Protein AF-A0AAD9KZW6-F1 (afdb_monomer)

Structure (mmCIF, N/CA/C/O backbone):
data_AF-A0AAD9KZW6-F1
#
_entry.id   AF-A0AAD9KZW6-F1
#
loop_
_atom_site.group_PDB
_atom_site.id
_atom_site.type_symbol
_atom_site.label_atom_id
_atom_site.label_alt_id
_atom_site.label_comp_id
_atom_site.label_asym_id
_atom_site.label_entity_id
_atom_site.label_seq_id
_atom_site.pdbx_PDB_ins_code
_atom_site.Cartn_x
_atom_site.Cartn_y
_atom_site.Cartn_z
_atom_site.occupancy
_atom_site.B_iso_or_equiv
_atom_site.auth_seq_id
_atom_site.auth_comp_id
_atom_site.auth_asym_id
_atom_site.auth_atom_id
_atom_site.pdbx_PDB_model_num
ATOM 1 N N . MET A 1 1 ? 4.240 -12.630 -2.877 1.00 57.59 1 MET A N 1
ATOM 2 C CA . MET A 1 1 ? 5.620 -12.492 -3.397 1.00 57.59 1 MET A CA 1
ATOM 3 C C . MET A 1 1 ? 6.037 -13.660 -4.285 1.00 57.59 1 MET A C 1
ATOM 5 O O . MET A 1 1 ? 6.409 -13.390 -5.412 1.00 57.59 1 MET A O 1
ATOM 9 N N . TYR A 1 2 ? 5.871 -14.924 -3.866 1.00 52.66 2 TYR A N 1
ATOM 10 C CA . TYR A 1 2 ? 6.282 -16.113 -4.643 1.00 52.66 2 TYR A CA 1
ATOM 11 C C . TYR A 1 2 ? 5.782 -16.176 -6.105 1.00 52.66 2 TYR A C 1
ATOM 13 O O . TYR A 1 2 ? 6.495 -16.634 -6.984 1.00 52.66 2 TYR A O 1
ATOM 21 N N . LYS A 1 3 ? 4.562 -15.710 -6.407 1.00 53.62 3 LYS A N 1
ATOM 22 C CA . LYS A 1 3 ? 4.005 -15.772 -7.776 1.00 53.62 3 LYS A CA 1
ATOM 23 C C . LYS A 1 3 ? 4.554 -14.692 -8.725 1.00 53.62 3 LYS A C 1
ATOM 25 O O . LYS A 1 3 ? 4.632 -14.939 -9.920 1.00 53.62 3 LYS A O 1
ATOM 30 N N . ILE A 1 4 ? 4.956 -13.537 -8.182 1.00 57.50 4 ILE A N 1
ATOM 31 C CA . ILE A 1 4 ? 5.533 -12.412 -8.942 1.00 57.50 4 ILE A CA 1
ATOM 32 C C . ILE A 1 4 ? 6.993 -12.724 -9.284 1.00 57.50 4 ILE A C 1
ATOM 34 O O . ILE A 1 4 ? 7.413 -12.549 -10.417 1.00 57.50 4 ILE A O 1
ATOM 38 N N . THR A 1 5 ? 7.750 -13.272 -8.327 1.00 60.06 5 THR A N 1
ATOM 39 C CA . THR A 1 5 ? 9.163 -13.646 -8.520 1.00 60.06 5 THR A CA 1
ATOM 40 C C . THR A 1 5 ? 9.366 -14.791 -9.511 1.00 60.06 5 THR A C 1
ATOM 42 O O . THR A 1 5 ? 10.458 -14.946 -10.037 1.00 60.06 5 THR A O 1
ATOM 45 N N . ASN A 1 6 ? 8.327 -15.592 -9.758 1.00 63.62 6 ASN A N 1
ATOM 46 C CA . ASN A 1 6 ? 8.368 -16.743 -10.660 1.00 63.62 6 ASN A CA 1
ATOM 47 C C . ASN A 1 6 ? 7.667 -16.481 -12.011 1.00 63.62 6 ASN A C 1
ATOM 49 O O . ASN A 1 6 ? 7.383 -17.436 -12.726 1.00 63.62 6 ASN A O 1
ATOM 53 N N . ASN A 1 7 ? 7.348 -15.221 -12.357 1.00 59.84 7 ASN A N 1
ATOM 54 C CA . ASN A 1 7 ? 6.653 -14.834 -13.601 1.00 59.84 7 ASN A CA 1
ATOM 55 C C . ASN A 1 7 ? 5.331 -15.585 -13.873 1.00 59.84 7 ASN A C 1
ATOM 57 O O . ASN A 1 7 ? 4.901 -15.719 -15.015 1.00 59.84 7 ASN A O 1
ATOM 61 N N . ILE A 1 8 ? 4.653 -16.066 -12.827 1.00 66.44 8 ILE A N 1
ATOM 62 C CA . ILE A 1 8 ? 3.393 -16.818 -12.970 1.00 66.44 8 ILE A CA 1
ATOM 63 C C . ILE A 1 8 ? 2.216 -15.857 -13.230 1.00 66.44 8 ILE A C 1
ATOM 65 O O . ILE A 1 8 ? 1.156 -16.267 -13.694 1.00 66.44 8 ILE A O 1
ATOM 69 N N . LEU A 1 9 ? 2.390 -14.568 -12.926 1.00 65.12 9 LEU A N 1
ATOM 70 C CA . LEU A 1 9 ? 1.392 -13.529 -13.155 1.00 65.12 9 LEU A CA 1
ATOM 71 C C . LEU A 1 9 ? 2.119 -12.190 -13.324 1.00 65.12 9 LEU A C 1
ATOM 73 O O . LEU A 1 9 ? 2.617 -11.635 -12.343 1.00 65.12 9 LEU A O 1
ATOM 77 N N . ASP A 1 10 ? 2.221 -11.711 -14.565 1.00 70.06 10 ASP A N 1
ATOM 78 C CA . ASP A 1 10 ? 2.751 -10.378 -14.860 1.00 70.06 10 ASP A CA 1
ATOM 79 C C . ASP A 1 10 ? 1.674 -9.340 -14.516 1.00 70.06 10 ASP A C 1
ATOM 81 O O . ASP A 1 10 ? 0.664 -9.194 -15.207 1.00 70.06 10 ASP A O 1
ATOM 85 N N . ILE A 1 11 ? 1.830 -8.696 -13.362 1.00 74.31 11 ILE A N 1
ATOM 86 C CA . ILE A 1 11 ? 0.921 -7.649 -12.897 1.00 74.31 11 ILE A CA 1
ATOM 87 C C . ILE A 1 11 ? 1.450 -6.339 -13.461 1.00 74.31 11 ILE A C 1
ATOM 89 O O . ILE A 1 11 ? 2.617 -6.010 -13.266 1.00 74.31 11 ILE A O 1
ATOM 93 N N . ASN A 1 12 ? 0.592 -5.560 -14.119 1.00 80.38 12 ASN A N 1
ATOM 94 C CA . ASN A 1 12 ? 1.014 -4.294 -14.703 1.00 80.38 12 ASN A CA 1
ATOM 95 C C . ASN A 1 12 ? 1.583 -3.367 -13.602 1.00 80.38 12 ASN A C 1
ATOM 97 O O . ASN A 1 12 ? 0.861 -3.068 -12.643 1.00 80.38 12 ASN A O 1
ATOM 101 N N . PRO A 1 13 ? 2.827 -2.859 -13.734 1.00 78.31 13 PRO A N 1
ATOM 102 C CA . PRO A 1 13 ? 3.455 -1.985 -12.742 1.00 78.31 13 PRO A CA 1
ATOM 103 C C . PRO A 1 13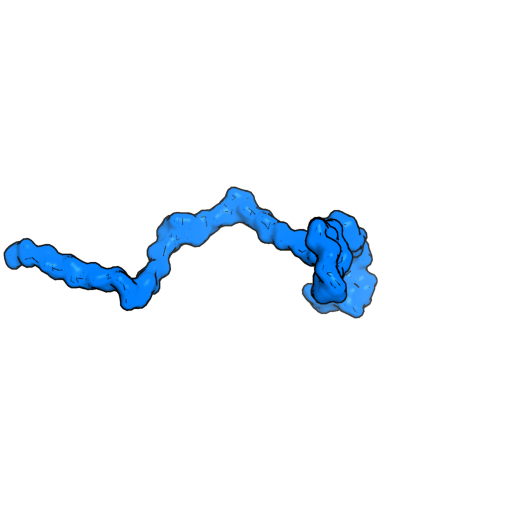 ? 2.612 -0.771 -12.338 1.00 78.31 13 PRO A C 1
ATOM 105 O O . PRO A 1 13 ? 2.645 -0.357 -11.180 1.00 78.31 13 PRO A O 1
ATOM 108 N N . ASN A 1 14 ? 1.777 -0.246 -13.239 1.00 80.19 14 ASN A N 1
ATOM 109 C CA . ASN A 1 14 ? 0.879 0.882 -12.961 1.00 80.19 14 ASN A CA 1
ATOM 110 C C . ASN A 1 14 ? -0.225 0.563 -11.933 1.00 80.19 14 ASN A C 1
ATOM 112 O O . ASN A 1 14 ? -0.875 1.471 -11.409 1.00 80.19 14 ASN A O 1
ATOM 116 N N . GLN A 1 15 ? -0.460 -0.718 -11.637 1.00 81.12 15 GLN A N 1
ATOM 117 C CA . GLN A 1 15 ? -1.456 -1.149 -10.656 1.00 81.12 15 GLN A CA 1
ATOM 118 C C . GLN A 1 15 ? -0.934 -1.059 -9.216 1.00 81.12 15 GLN A C 1
ATOM 120 O O . GLN A 1 15 ? -1.731 -0.853 -8.299 1.00 81.12 15 GLN A O 1
ATOM 125 N N . TYR A 1 16 ? 0.382 -1.173 -9.007 1.00 81.31 16 TYR A N 1
ATOM 126 C CA . TYR A 1 16 ? 0.987 -1.224 -7.670 1.00 81.31 16 TYR A CA 1
ATOM 127 C C . TYR A 1 16 ? 2.139 -0.241 -7.451 1.00 81.31 16 TYR A C 1
ATOM 1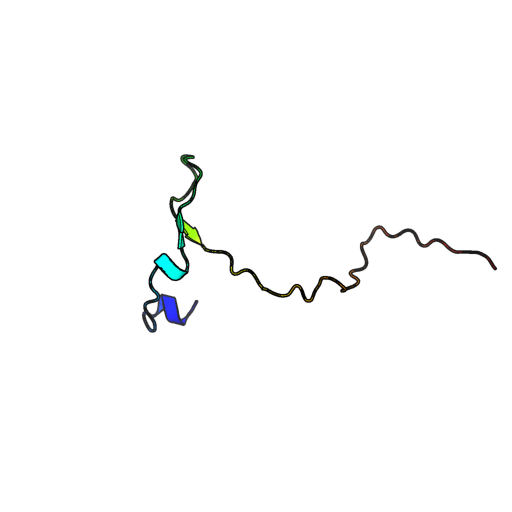29 O O . TYR A 1 16 ? 2.583 -0.104 -6.313 1.00 81.31 16 TYR A O 1
ATOM 137 N N . LEU A 1 17 ? 2.618 0.461 -8.479 1.00 85.75 17 LEU A N 1
ATOM 138 C CA . LEU A 1 17 ? 3.591 1.543 -8.347 1.00 85.75 17 LEU A CA 1
ATOM 139 C C . LEU A 1 17 ? 2.917 2.908 -8.516 1.00 85.75 17 LEU A C 1
ATOM 141 O O . LEU A 1 17 ? 2.002 3.092 -9.316 1.00 85.75 17 LEU A O 1
ATOM 145 N N . MET A 1 18 ? 3.383 3.883 -7.743 1.00 84.00 18 MET A N 1
ATOM 146 C CA . MET A 1 18 ? 2.996 5.289 -7.810 1.00 84.00 18 MET A CA 1
ATOM 147 C C . MET A 1 18 ? 4.242 6.159 -7.983 1.00 84.00 18 MET A C 1
ATOM 149 O O . MET A 1 18 ? 5.304 5.803 -7.461 1.00 84.00 18 MET A O 1
ATOM 153 N N . PRO A 1 19 ? 4.145 7.296 -8.691 1.00 82.75 19 PRO A N 1
ATOM 154 C CA . PRO A 1 19 ? 5.259 8.228 -8.795 1.00 82.75 19 PRO A CA 1
ATOM 155 C C . PRO A 1 19 ? 5.595 8.810 -7.416 1.00 82.75 19 PRO A C 1
ATOM 157 O O . PRO A 1 19 ? 4.724 9.266 -6.670 1.00 82.75 19 PRO A O 1
ATOM 160 N N . GLY A 1 20 ? 6.874 8.789 -7.056 1.00 77.50 20 GLY A N 1
ATOM 161 C CA . GLY A 1 20 ? 7.394 9.509 -5.903 1.00 77.50 20 GLY A CA 1
ATOM 162 C C . GLY A 1 20 ? 7.435 11.004 -6.215 1.00 77.50 20 GLY A C 1
ATOM 163 O O . GLY A 1 20 ? 8.038 11.412 -7.197 1.00 77.50 20 GLY A O 1
ATOM 164 N N . HIS A 1 21 ? 6.803 11.827 -5.379 1.00 72.69 21 HIS A N 1
ATOM 165 C CA . HIS A 1 21 ? 6.682 13.273 -5.623 1.00 72.69 21 HIS A CA 1
ATOM 166 C C . HIS A 1 21 ? 7.878 14.079 -5.083 1.00 72.69 21 HIS A C 1
ATOM 168 O O . HIS A 1 21 ? 7.956 15.286 -5.281 1.00 72.69 21 HIS A O 1
ATOM 174 N N . SER A 1 22 ? 8.812 13.421 -4.389 1.00 74.44 22 SER A N 1
ATOM 175 C CA . SER A 1 22 ? 9.985 14.061 -3.791 1.00 74.44 22 SER A CA 1
ATOM 176 C C . SER A 1 22 ? 11.233 13.788 -4.629 1.00 74.44 22 SER A C 1
ATOM 178 O O . SER A 1 22 ? 11.594 12.635 -4.862 1.00 74.44 22 SER A O 1
ATOM 180 N N . GLN A 1 23 ? 11.889 14.853 -5.080 1.00 64.38 23 GLN A N 1
ATOM 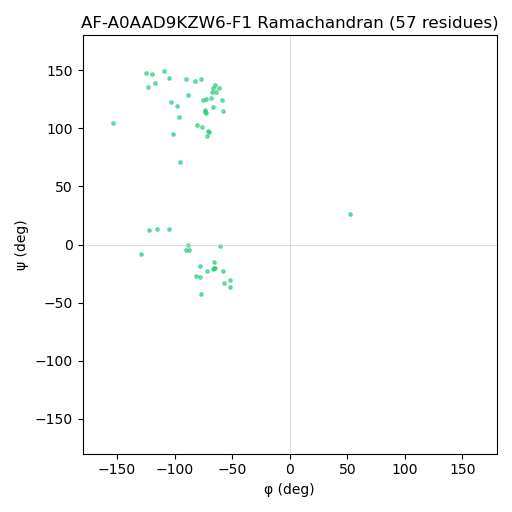181 C CA . GLN A 1 23 ? 13.130 14.807 -5.852 1.00 64.38 23 GLN A CA 1
ATOM 182 C C . GLN A 1 23 ? 14.321 14.968 -4.896 1.00 64.38 23 GLN A C 1
ATOM 184 O O . GLN A 1 23 ? 14.963 16.014 -4.854 1.00 64.38 23 GLN A O 1
ATOM 189 N N . THR A 1 24 ? 14.606 13.954 -4.077 1.00 70.69 24 THR A N 1
ATOM 190 C CA . THR A 1 24 ? 15.878 13.885 -3.338 1.00 70.69 24 THR A CA 1
ATOM 191 C C . THR A 1 24 ? 16.745 12.781 -3.925 1.00 70.69 24 THR A C 1
ATOM 193 O O . THR A 1 24 ? 16.235 11.778 -4.418 1.00 70.69 24 THR A O 1
ATOM 196 N N . ARG A 1 25 ? 18.076 12.937 -3.869 1.00 69.88 25 ARG A N 1
ATOM 197 C CA . ARG A 1 25 ? 19.028 11.957 -4.438 1.00 69.88 25 ARG A CA 1
ATOM 198 C C . ARG A 1 25 ? 18.876 10.550 -3.845 1.00 69.88 25 ARG A C 1
ATOM 200 O O . ARG A 1 25 ? 19.278 9.580 -4.472 1.00 69.88 25 ARG A O 1
ATOM 207 N N . SER A 1 26 ? 18.316 10.446 -2.641 1.00 75.25 26 SER A N 1
ATOM 208 C CA . SER A 1 26 ? 18.038 9.187 -1.947 1.00 75.25 26 SER A CA 1
ATOM 209 C C . SER A 1 26 ? 16.647 8.617 -2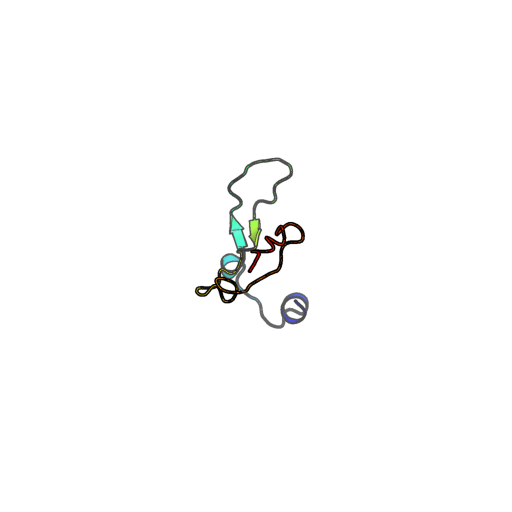.241 1.00 75.25 26 SER A C 1
ATOM 211 O O . SER A 1 26 ? 16.329 7.521 -1.776 1.00 75.25 26 SER A O 1
ATOM 213 N N . ASN A 1 27 ? 15.796 9.328 -2.986 1.00 78.00 27 ASN A N 1
ATOM 214 C CA . ASN A 1 27 ? 14.425 8.908 -3.217 1.00 78.00 27 ASN A CA 1
ATOM 215 C C . ASN A 1 27 ? 14.263 8.187 -4.559 1.00 78.00 27 ASN A C 1
ATOM 217 O O . ASN A 1 27 ? 14.462 8.759 -5.624 1.00 78.00 27 ASN A O 1
ATOM 221 N N . HIS A 1 28 ? 13.840 6.923 -4.504 1.00 78.19 28 HIS A N 1
ATOM 222 C CA . HIS A 1 28 ? 13.474 6.164 -5.699 1.00 78.19 28 HIS A CA 1
ATOM 223 C C . HIS A 1 28 ? 12.237 6.784 -6.392 1.00 78.19 28 HIS A C 1
ATOM 225 O O . HIS A 1 28 ? 11.268 7.113 -5.692 1.00 78.19 28 HIS A O 1
ATOM 231 N N . PRO A 1 29 ? 12.224 6.899 -7.739 1.00 77.31 29 PRO A N 1
ATOM 232 C CA . PRO A 1 29 ? 11.158 7.566 -8.499 1.00 77.31 29 PRO A CA 1
ATOM 233 C C . PRO A 1 29 ? 9.801 6.859 -8.425 1.00 77.31 29 PRO A C 1
ATOM 235 O O . PRO A 1 29 ? 8.769 7.486 -8.646 1.00 77.31 29 PRO A O 1
ATOM 238 N N . HIS A 1 30 ? 9.780 5.572 -8.077 1.00 80.88 30 HIS A N 1
ATOM 239 C CA . HIS A 1 30 ? 8.551 4.808 -7.878 1.00 80.88 30 HIS A CA 1
ATOM 240 C C . HIS A 1 30 ? 8.425 4.324 -6.439 1.00 80.88 30 HIS A C 1
ATOM 242 O O . HIS A 1 30 ? 9.391 3.853 -5.833 1.00 80.88 30 HIS A O 1
ATOM 248 N N . LYS A 1 31 ? 7.215 4.409 -5.899 1.00 82.06 31 LYS A N 1
ATOM 249 C CA . LYS A 1 31 ? 6.848 3.891 -4.583 1.00 82.06 31 LYS A CA 1
ATOM 250 C C . LYS A 1 31 ? 5.755 2.856 -4.741 1.00 82.06 31 LYS A C 1
ATOM 252 O O . LYS A 1 31 ? 4.915 2.981 -5.624 1.00 82.06 31 LYS A O 1
ATOM 257 N N . TYR A 1 32 ? 5.751 1.848 -3.881 1.00 8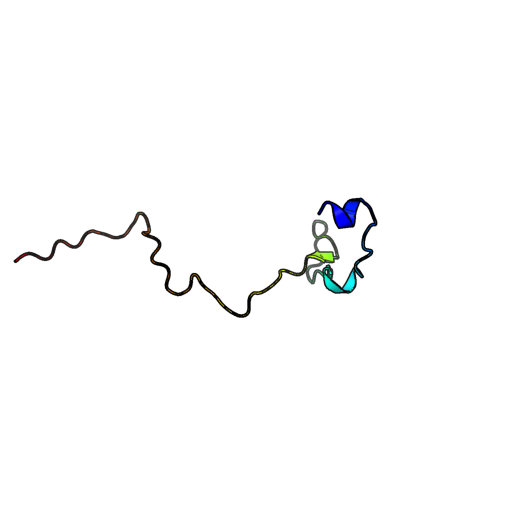2.94 32 TYR A N 1
ATOM 258 C CA . TYR A 1 32 ? 4.636 0.915 -3.834 1.00 82.94 32 TYR A CA 1
ATOM 259 C C . TYR A 1 32 ? 3.380 1.638 -3.343 1.00 82.94 32 TYR A C 1
ATOM 261 O O . TYR A 1 32 ? 3.425 2.389 -2.367 1.00 82.94 32 TYR A O 1
ATOM 269 N N . ARG A 1 33 ? 2.258 1.410 -4.025 1.00 81.62 33 ARG A N 1
ATOM 270 C CA . ARG A 1 33 ? 0.938 1.863 -3.604 1.00 81.62 33 ARG A CA 1
ATOM 271 C C . ARG A 1 33 ? 0.572 1.118 -2.328 1.00 81.62 33 ARG A C 1
ATOM 273 O O . ARG A 1 33 ? 0.448 -0.105 -2.334 1.00 81.62 33 ARG A O 1
ATOM 280 N N . GLN A 1 34 ? 0.376 1.855 -1.243 1.00 80.25 34 GLN A N 1
ATOM 281 C CA . GLN A 1 34 ? -0.197 1.279 -0.037 1.00 80.25 34 GLN A CA 1
ATOM 282 C C . GLN A 1 34 ? -1.661 0.928 -0.315 1.00 80.25 34 GLN A C 1
ATOM 284 O O . GLN A 1 34 ? -2.433 1.769 -0.775 1.00 80.25 34 GLN A O 1
ATOM 289 N N . ILE A 1 35 ? -2.038 -0.323 -0.060 1.00 78.25 35 ILE A N 1
ATOM 290 C CA . ILE A 1 35 ? -3.432 -0.756 -0.151 1.00 78.25 35 ILE A CA 1
ATOM 291 C C . ILE A 1 35 ? -4.159 -0.150 1.050 1.00 78.25 35 ILE A C 1
ATOM 293 O O . ILE A 1 35 ? -3.857 -0.493 2.193 1.00 78.25 35 ILE A O 1
ATOM 297 N N . SER A 1 36 ? -5.085 0.774 0.801 1.00 77.81 36 SER A N 1
ATOM 298 C CA . SER A 1 36 ? -5.985 1.274 1.836 1.00 77.81 36 SER A CA 1
ATOM 299 C C . SER A 1 36 ? -7.156 0.311 2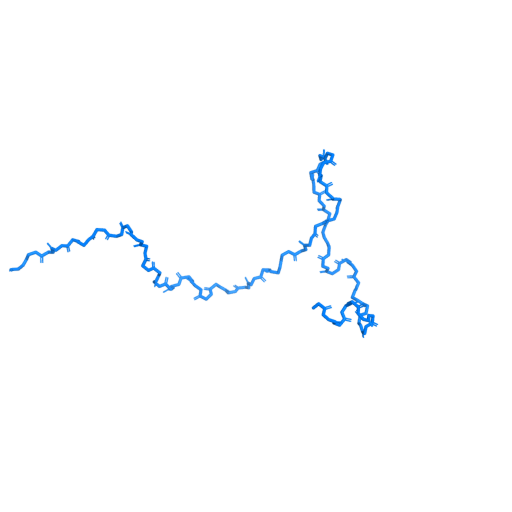.005 1.00 77.81 36 SER A C 1
ATOM 301 O O . SER A 1 36 ? -7.682 -0.239 1.037 1.00 77.81 36 SER A O 1
ATOM 303 N N . THR A 1 37 ? -7.572 0.092 3.248 1.00 80.06 37 THR A N 1
ATOM 304 C CA . THR A 1 37 ? -8.818 -0.616 3.537 1.00 80.06 37 THR A CA 1
ATOM 305 C C . THR A 1 37 ? -9.955 0.400 3.626 1.00 80.06 37 THR A C 1
ATOM 307 O O . THR A 1 37 ? -9.779 1.498 4.150 1.00 80.06 37 THR A O 1
ATOM 310 N N . SER A 1 38 ? -11.141 0.048 3.125 1.00 84.94 38 SER A N 1
ATOM 311 C CA . SER A 1 38 ? -12.345 0.882 3.276 1.00 84.94 38 SER A CA 1
ATOM 312 C C . SER A 1 38 ? -12.881 0.879 4.709 1.00 84.94 38 SER A C 1
ATOM 314 O O . SER A 1 38 ? -13.582 1.802 5.117 1.00 84.94 38 SER A O 1
ATOM 316 N N . HIS A 1 39 ? -12.549 -0.160 5.477 1.00 85.38 39 HIS A N 1
ATOM 317 C CA . HIS A 1 39 ? -12.999 -0.342 6.845 1.00 85.38 39 HIS A CA 1
ATOM 318 C C . HIS A 1 39 ? -11.809 -0.473 7.795 1.00 85.38 39 HIS A C 1
ATOM 320 O O . HIS A 1 39 ? -10.848 -1.197 7.518 1.00 85.38 39 HIS A O 1
ATOM 326 N N . ASN A 1 40 ? -11.888 0.229 8.924 1.00 85.25 40 ASN A N 1
ATOM 327 C CA . ASN A 1 40 ? -10.922 0.125 10.008 1.00 85.25 40 ASN A CA 1
ATOM 328 C C . ASN A 1 40 ? -11.51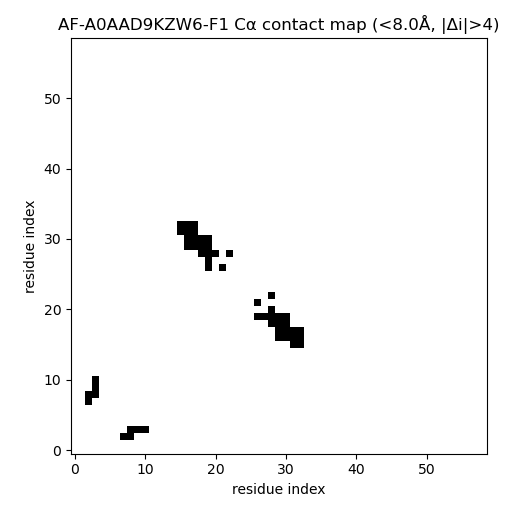2 -0.744 11.124 1.00 85.25 40 ASN A C 1
ATOM 330 O O . ASN A 1 40 ? -12.223 -0.245 11.995 1.00 85.25 40 ASN A O 1
ATOM 334 N N . TYR A 1 41 ? -11.190 -2.038 11.102 1.00 81.88 41 TYR A N 1
ATOM 335 C CA . TYR A 1 41 ? -11.632 -2.997 12.120 1.00 81.88 41 TYR A CA 1
ATOM 336 C C . TYR A 1 41 ? -11.056 -2.717 13.513 1.00 81.88 41 TYR A C 1
ATOM 338 O O . TYR A 1 41 ? -11.634 -3.136 14.510 1.00 81.88 41 TYR A O 1
ATOM 346 N N . TYR A 1 42 ? -9.956 -1.968 13.595 1.00 82.00 42 TYR A N 1
ATOM 347 C CA . TYR A 1 42 ? -9.311 -1.615 14.856 1.00 82.00 42 TYR A CA 1
ATOM 348 C C . TYR A 1 42 ? -9.856 -0.328 15.480 1.00 82.00 42 TYR A C 1
ATOM 350 O O . TYR A 1 42 ? -9.422 0.059 16.561 1.00 82.00 42 TYR A O 1
ATOM 358 N N . LYS A 1 43 ? -10.822 0.341 14.834 1.00 81.19 43 LYS A N 1
ATOM 359 C CA . LYS A 1 43 ? -11.380 1.623 15.295 1.00 81.19 43 LYS A CA 1
ATOM 360 C C . LYS A 1 43 ? -11.966 1.559 16.711 1.00 81.19 43 LYS A C 1
ATOM 362 O O . LYS A 1 43 ? -11.909 2.551 17.428 1.00 81.19 43 LYS A O 1
ATOM 367 N N . TYR A 1 44 ? -12.523 0.411 17.095 1.00 82.56 44 TYR A N 1
ATOM 368 C CA . TYR A 1 44 ? -13.125 0.180 18.414 1.00 82.56 44 TYR A CA 1
ATOM 369 C C . TYR A 1 44 ? -12.379 -0.885 19.222 1.00 82.56 44 TYR A C 1
ATOM 371 O O . TYR A 1 44 ? -12.894 -1.389 20.216 1.00 82.56 44 TYR A O 1
ATOM 379 N N . SER A 1 45 ? -11.174 -1.259 18.792 1.00 81.81 45 SER A N 1
ATOM 380 C CA . SER A 1 45 ? -10.343 -2.176 19.560 1.00 81.81 45 SER A CA 1
ATOM 381 C C . SER A 1 45 ? -9.739 -1.434 20.748 1.00 81.81 45 SER A C 1
ATOM 383 O O . SER A 1 45 ? -9.072 -0.415 20.583 1.00 81.81 45 SER A O 1
ATOM 385 N N . PHE A 1 46 ? -9.963 -1.956 21.953 1.00 80.50 46 PHE A N 1
ATOM 386 C CA . PHE A 1 46 ? -9.290 -1.473 23.151 1.00 80.50 46 PHE A CA 1
ATOM 387 C C . PHE A 1 46 ? -7.897 -2.101 23.216 1.00 80.50 46 PHE A C 1
ATOM 389 O O . PHE A 1 46 ? -7.751 -3.278 23.543 1.00 80.50 46 PHE A O 1
ATOM 396 N N . PHE A 1 47 ? -6.874 -1.322 22.872 1.00 77.69 47 PHE A N 1
ATOM 397 C CA . PHE A 1 47 ? -5.489 -1.690 23.131 1.00 77.69 47 PHE A CA 1
ATOM 398 C C . PHE A 1 47 ? -5.072 -1.008 24.432 1.00 77.69 47 PHE A C 1
ATOM 400 O O . PHE A 1 47 ? -4.969 0.221 24.438 1.00 77.69 47 PHE A O 1
ATOM 407 N N . PRO A 1 48 ? -4.868 -1.753 25.533 1.00 75.00 48 PRO A N 1
ATOM 408 C CA . PRO A 1 48 ? -4.371 -1.156 26.760 1.00 75.00 48 PRO A CA 1
ATOM 409 C C . PRO A 1 48 ? -3.025 -0.500 26.456 1.00 75.00 48 PRO A C 1
ATOM 411 O O . PRO A 1 48 ? -2.060 -1.164 26.073 1.00 75.00 48 PRO A O 1
ATOM 414 N N . THR A 1 49 ? -2.970 0.823 26.569 1.00 71.62 49 THR A N 1
ATOM 415 C CA . THR A 1 49 ? -1.698 1.535 26.554 1.00 71.62 49 THR A CA 1
ATOM 416 C C . THR A 1 49 ? -1.064 1.336 27.924 1.00 71.62 49 THR A C 1
ATOM 418 O O . THR A 1 49 ? -1.750 1.337 28.943 1.00 71.62 49 THR A O 1
ATOM 421 N N . SER A 1 50 ? 0.257 1.179 27.979 1.00 68.00 50 SER A N 1
ATOM 422 C CA . SER A 1 50 ? 1.005 0.993 29.233 1.00 68.00 50 SER A CA 1
ATOM 423 C C . SER A 1 50 ? 0.879 2.160 30.227 1.00 68.00 50 SER A C 1
ATOM 425 O O . SER A 1 50 ? 1.479 2.114 31.294 1.00 68.00 50 SER A O 1
ATOM 427 N N . ASN A 1 51 ? 0.140 3.215 29.869 1.00 61.28 51 ASN A N 1
ATOM 428 C CA . ASN A 1 51 ? 0.122 4.501 30.550 1.00 61.28 51 ASN A CA 1
ATOM 429 C C . ASN A 1 51 ? -1.278 4.914 31.037 1.00 61.28 51 ASN A C 1
ATOM 431 O O . ASN A 1 51 ? -1.454 6.077 31.386 1.00 61.28 51 ASN A O 1
ATOM 435 N N . SER A 1 52 ? -2.285 4.032 31.054 1.00 55.88 52 SER A N 1
ATOM 436 C CA . SER A 1 52 ? -3.562 4.378 31.695 1.00 55.88 52 SER A CA 1
ATOM 437 C C . SER A 1 52 ? -3.398 4.361 33.225 1.00 55.88 52 SER A C 1
ATOM 439 O O . SER A 1 52 ? -3.128 3.284 33.768 1.00 55.88 52 SER A O 1
ATOM 441 N N . PRO A 1 53 ? -3.547 5.493 33.941 1.00 57.28 53 PRO A N 1
ATOM 442 C CA . PRO A 1 53 ? -3.566 5.4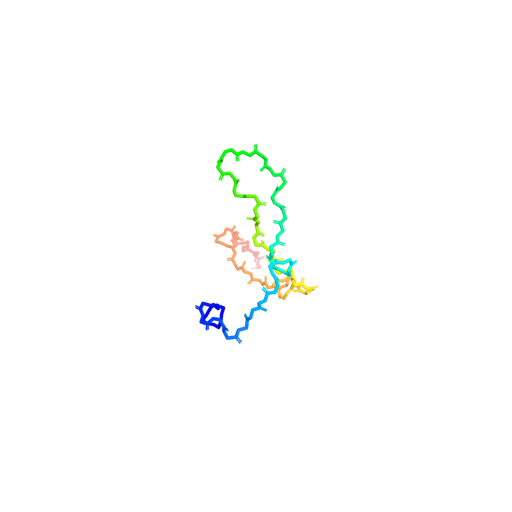75 35.396 1.00 57.28 53 PRO A CA 1
ATOM 443 C C . PRO A 1 53 ? -4.831 4.747 35.859 1.00 57.28 53 PRO A C 1
ATOM 445 O O . PRO A 1 53 ? -5.932 5.009 35.379 1.00 57.28 53 PRO A O 1
ATOM 448 N N . VAL A 1 54 ? -4.665 3.801 36.780 1.00 61.25 54 VAL A N 1
ATOM 449 C CA . VAL A 1 54 ? -5.781 3.156 37.473 1.00 61.25 54 VAL A CA 1
ATOM 450 C C . VAL A 1 54 ? -6.363 4.191 38.437 1.00 61.25 54 VAL A C 1
ATOM 452 O O . VAL A 1 54 ? -5.872 4.340 39.553 1.00 61.25 54 VAL A O 1
ATOM 455 N N . GLU A 1 55 ? -7.379 4.941 38.011 1.00 58.69 55 GLU A N 1
ATOM 456 C CA . GLU A 1 55 ? -8.189 5.735 38.935 1.00 58.69 55 GLU A CA 1
ATOM 457 C C . GLU A 1 55 ? -9.055 4.775 39.758 1.00 58.69 55 GLU A C 1
ATOM 459 O O . GLU A 1 55 ? -10.086 4.274 39.312 1.00 58.69 55 GLU A O 1
ATOM 464 N N . GLN A 1 56 ? -8.584 4.466 40.966 1.00 55.41 56 GLN A N 1
ATOM 465 C CA . GLN A 1 56 ? -9.384 3.811 41.993 1.00 55.41 56 GLN A CA 1
ATOM 466 C C . GLN A 1 56 ? -10.423 4.822 42.487 1.00 55.41 56 GLN A C 1
ATOM 468 O O . GLN A 1 56 ? -10.121 5.672 43.322 1.00 55.41 56 GLN A O 1
ATOM 473 N N . THR A 1 57 ? -11.646 4.762 41.963 1.00 55.59 57 THR A N 1
ATOM 474 C CA . THR A 1 57 ? -12.784 5.440 42.589 1.00 55.59 57 THR A CA 1
ATOM 475 C C . THR A 1 57 ? -13.176 4.668 43.844 1.00 55.59 57 THR A C 1
ATOM 477 O O . THR A 1 57 ? -13.602 3.515 43.768 1.00 55.59 57 THR A O 1
ATOM 480 N N . SER A 1 58 ? -12.994 5.314 44.989 1.00 45.41 58 SER A N 1
ATOM 481 C CA . SER A 1 58 ? -13.456 4.901 46.309 1.00 45.41 58 SER A CA 1
ATOM 482 C C . SER A 1 58 ? -14.987 4.797 46.372 1.00 45.41 58 SER A C 1
ATOM 484 O O . SER A 1 58 ? -15.689 5.712 45.943 1.00 45.41 58 SER A O 1
ATOM 486 N N . PHE A 1 59 ? -15.475 3.704 46.963 1.00 46.97 59 PHE A N 1
ATOM 487 C CA . PHE A 1 59 ? -16.790 3.591 47.598 1.00 46.97 59 PHE A CA 1
ATOM 488 C C . PHE A 1 59 ? -16.581 3.196 49.058 1.00 46.97 59 PHE A C 1
ATOM 490 O O . PHE A 1 59 ? -15.692 2.345 49.299 1.00 46.97 59 PHE A O 1
#

Sequence (59 aa):
MYKITNNILDINPNQYLMPGHSQTRSNHPHKYRQISTSHNYYKYSFFPTSNSPVEQTSF

Secondary structure (DSSP, 8-state):
-HHHHTTSS---GGGTEEE-----TT--SEEEPP---SS-TTTT-----TT--------

Mean predicted aligned error: 14.43 Å

Solvent-accessible surface area (backbone atoms only — not comparable to full-atom values): 4292 Å² total; per-residue (Å²): 110,76,51,57,80,63,67,76,52,87,69,65,62,79,80,47,46,38,80,44,89,60,93,46,99,88,48,65,65,61,36,75,57,77,85,79,71,97,66,69,84,62,78,82,56,87,72,87,59,101,76,71,79,84,80,80,80,85,131

Foldseek 3Di:
DVCCVVVVDDDPCVVFWDADPDPDPPDDRIDGDDDDDPDDPCPPPDDDDPPDDPPPDDD

Organism: Ridgeia piscesae (NCBI:txid27915)

Radius of gyration: 21.82 Å; Cα contacts (8 Å, |Δi|>4): 26; chains: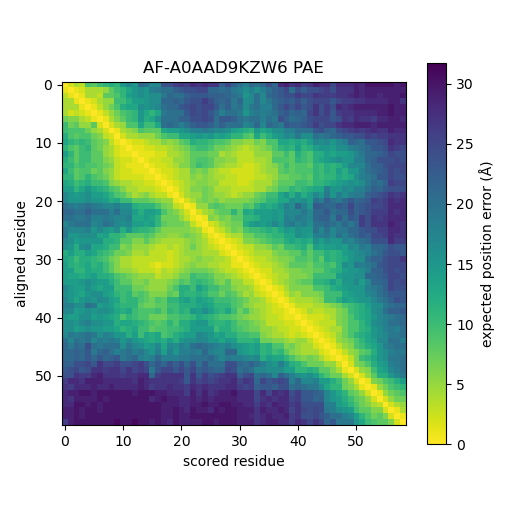 1; bounding box: 36×32×62 Å

pLDDT: mean 72.07, std 10.96, range [45.41, 85.75]